Protein AF-A0A847PDY9-F1 (afdb_monomer_lite)

Sequence (82 aa):
MGFKPAYKSTMSDERRKELAREMSIAMKSGNMDLAREIAMKAPMPLPLANVLKQDWGIKRLREAGFNLDDAVAAYGKEWLQD

Secondary structure (DSSP, 8-state):
---PPPPPPSS-HHHHHHHHHHHHHHHHTT-HHHHHHHHHHSPPPHHHHHHHHHHHHHHHHHHTT---HHHHHHH-GGGG--

pLDDT: mean 91.22, std 11.94, range [39.0, 98.19]

Structure (mmCIF, N/CA/C/O backbone):
data_AF-A0A847PDY9-F1
#
_entry.id   AF-A0A847PDY9-F1
#
loop_
_atom_site.group_PDB
_atom_site.id
_atom_site.type_symbol
_atom_site.label_atom_id
_atom_site.label_alt_id
_atom_site.label_comp_id
_atom_site.label_asym_id
_atom_site.label_entity_id
_atom_site.label_seq_id
_atom_site.pdbx_PDB_ins_code
_atom_site.Cartn_x
_atom_site.Cartn_y
_atom_site.Cartn_z
_atom_site.occupancy
_atom_site.B_iso_or_equiv
_atom_site.auth_seq_id
_atom_site.auth_comp_id
_atom_site.auth_asym_id
_atom_site.auth_atom_id
_atom_site.pdbx_PDB_model_num
ATOM 1 N N . MET A 1 1 ? -30.822 15.078 -3.527 1.00 39.00 1 MET A N 1
ATOM 2 C CA . MET A 1 1 ? -29.830 14.053 -3.130 1.00 39.00 1 MET A CA 1
ATOM 3 C C . MET A 1 1 ? -28.491 14.744 -2.957 1.00 39.00 1 MET A C 1
ATOM 5 O O . MET A 1 1 ? -27.987 15.292 -3.926 1.00 39.00 1 MET A O 1
ATOM 9 N N . GLY A 1 2 ? -27.971 14.817 -1.731 1.00 43.38 2 GLY A N 1
ATOM 10 C CA . GLY A 1 2 ? -26.665 15.426 -1.476 1.00 43.38 2 GLY A CA 1
ATOM 11 C C . GLY A 1 2 ? -25.561 14.568 -2.086 1.00 43.38 2 GLY A C 1
ATOM 12 O O . GLY A 1 2 ? -25.459 13.385 -1.766 1.00 43.38 2 GLY A O 1
ATOM 13 N N . PHE A 1 3 ? -24.770 15.148 -2.985 1.00 45.28 3 PHE A N 1
ATOM 14 C CA . PHE A 1 3 ? -23.569 14.517 -3.519 1.00 45.28 3 PHE A CA 1
ATOM 15 C C . PHE A 1 3 ? -22.590 14.343 -2.354 1.00 45.28 3 PHE A C 1
ATOM 17 O O . PHE A 1 3 ? -22.060 15.327 -1.839 1.00 45.28 3 PHE A O 1
ATOM 24 N N . LYS A 1 4 ? -22.390 13.109 -1.879 1.00 55.59 4 LYS A N 1
ATOM 25 C CA . LYS A 1 4 ? -21.270 12.834 -0.977 1.00 55.59 4 LYS A CA 1
ATOM 26 C C . LYS A 1 4 ? -20.007 12.971 -1.828 1.00 55.59 4 LYS A C 1
ATOM 28 O O . LYS A 1 4 ? -19.911 12.254 -2.826 1.00 55.59 4 LYS A O 1
ATOM 33 N N . PRO A 1 5 ? -19.078 13.887 -1.509 1.00 57.53 5 PRO A N 1
ATOM 34 C CA . PRO A 1 5 ? -17.832 13.962 -2.251 1.00 57.53 5 PRO A CA 1
ATOM 35 C C . PRO A 1 5 ? -17.151 12.593 -2.187 1.00 57.53 5 PRO A C 1
ATOM 37 O O . PRO A 1 5 ? -17.130 11.954 -1.131 1.00 57.53 5 PRO A O 1
ATOM 40 N N . ALA A 1 6 ? -16.651 12.122 -3.330 1.00 71.94 6 ALA A N 1
ATOM 41 C CA . ALA A 1 6 ? -15.854 10.906 -3.376 1.00 71.94 6 ALA A CA 1
ATOM 42 C C . ALA A 1 6 ? -14.698 11.033 -2.373 1.00 71.94 6 ALA A C 1
ATOM 44 O O . ALA A 1 6 ? -14.122 12.115 -2.225 1.00 71.94 6 ALA A O 1
ATOM 45 N N . TYR A 1 7 ? -14.391 9.941 -1.669 1.00 79.06 7 TYR A N 1
ATOM 46 C CA . TYR A 1 7 ? -13.295 9.913 -0.708 1.00 79.06 7 TYR A CA 1
ATOM 47 C C . TYR A 1 7 ? -12.008 10.451 -1.355 1.00 79.06 7 TYR A C 1
ATOM 49 O O . TYR A 1 7 ? -11.620 10.020 -2.445 1.00 79.06 7 TYR A O 1
ATOM 57 N N . LYS A 1 8 ? -11.364 11.410 -0.683 1.00 85.81 8 LYS A N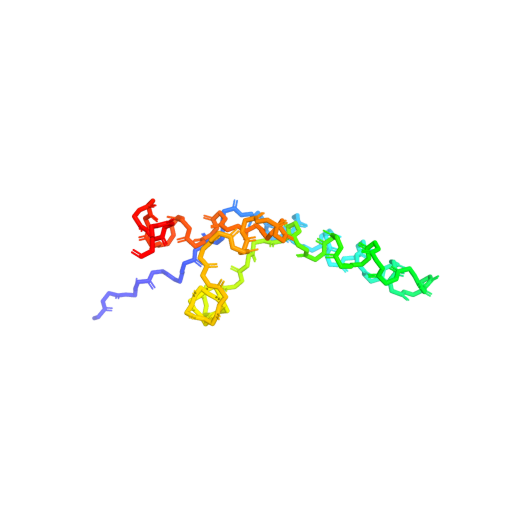 1
ATOM 58 C CA . LYS A 1 8 ? -10.098 11.994 -1.120 1.00 85.81 8 LYS A CA 1
ATOM 59 C C . LYS A 1 8 ? -8.964 11.332 -0.346 1.00 85.81 8 LYS A C 1
ATOM 61 O O . LYS A 1 8 ? -8.943 11.399 0.878 1.00 85.81 8 LYS A O 1
ATOM 66 N N . SER A 1 9 ? -8.045 10.730 -1.096 1.00 90.06 9 SER A N 1
ATOM 67 C CA . SER A 1 9 ? -6.822 10.103 -0.590 1.00 90.06 9 SER A CA 1
ATOM 68 C C . SER A 1 9 ? -6.053 11.036 0.344 1.00 90.06 9 SER A C 1
ATOM 70 O O . SER A 1 9 ? -5.964 12.243 0.099 1.00 90.06 9 SER A O 1
ATOM 72 N N . THR A 1 10 ? -5.464 10.452 1.383 1.00 93.38 10 THR A N 1
ATOM 73 C CA . THR A 1 10 ? -4.532 11.116 2.306 1.00 93.38 10 THR A CA 1
ATOM 74 C C . THR A 1 10 ? -3.262 11.579 1.591 1.00 93.38 10 THR A C 1
ATOM 76 O O . THR A 1 10 ? -2.655 12.580 1.970 1.00 93.38 10 THR A O 1
ATOM 79 N N . MET A 1 11 ? -2.891 10.897 0.504 1.00 94.94 11 MET A N 1
ATOM 80 C CA . MET A 1 11 ? -1.785 11.271 -0.372 1.00 94.94 11 MET A CA 1
ATOM 81 C C . MET A 1 11 ? -2.245 12.175 -1.523 1.00 94.94 11 MET A C 1
ATOM 83 O O . MET A 1 11 ? -3.278 11.920 -2.152 1.00 94.94 11 MET A O 1
ATOM 87 N N . SER A 1 12 ? -1.437 13.191 -1.849 1.00 94.50 12 SER A N 1
ATOM 88 C CA . SER A 1 12 ? -1.687 14.097 -2.975 1.00 94.50 12 SER A CA 1
ATOM 89 C C . SER A 1 12 ? -1.573 13.396 -4.334 1.00 94.50 12 SER A C 1
ATOM 91 O O . SER A 1 12 ? -0.822 12.435 -4.513 1.00 94.50 12 SER A O 1
ATOM 93 N N . ASP A 1 13 ? -2.285 13.916 -5.334 1.00 91.62 13 ASP A N 1
ATOM 94 C CA . ASP A 1 13 ? -2.209 13.413 -6.711 1.00 91.62 13 ASP A CA 1
ATOM 95 C C . ASP A 1 13 ? -0.802 13.534 -7.297 1.00 91.62 13 ASP A C 1
ATOM 97 O O . ASP A 1 13 ? -0.372 12.670 -8.057 1.00 91.62 13 ASP A O 1
ATOM 101 N N . GLU A 1 14 ? -0.079 14.594 -6.938 1.00 95.19 14 GLU A N 1
ATOM 102 C CA . GLU A 1 14 ? 1.301 14.823 -7.364 1.00 95.19 14 GLU A CA 1
ATOM 103 C C . GLU A 1 14 ? 2.223 13.723 -6.849 1.00 95.19 14 GLU A C 1
ATOM 105 O O . GLU A 1 14 ? 2.931 13.106 -7.646 1.00 95.19 14 GLU A O 1
ATOM 110 N N . ARG A 1 15 ? 2.138 13.396 -5.552 1.00 95.56 15 ARG A N 1
ATOM 111 C CA . ARG A 1 15 ? 2.958 12.334 -4.966 1.00 95.56 15 ARG A CA 1
ATOM 112 C C . ARG A 1 15 ? 2.586 10.960 -5.518 1.00 95.56 15 ARG A C 1
ATOM 114 O O . ARG A 1 15 ? 3.471 10.162 -5.813 1.00 95.56 15 ARG A O 1
ATOM 121 N N . ARG A 1 16 ? 1.296 10.688 -5.746 1.00 92.88 16 ARG A N 1
ATOM 122 C CA . ARG A 1 16 ? 0.856 9.439 -6.399 1.00 92.88 16 ARG A CA 1
ATOM 123 C C . ARG A 1 16 ? 1.390 9.318 -7.830 1.00 92.88 16 ARG A C 1
ATOM 125 O O . ARG A 1 16 ? 1.836 8.244 -8.228 1.00 92.88 16 ARG A O 1
ATOM 132 N N . LYS A 1 17 ? 1.388 10.414 -8.599 1.00 95.12 17 LYS A N 1
ATOM 133 C CA . LYS A 1 17 ? 1.969 10.457 -9.954 1.00 95.12 17 LYS A CA 1
ATOM 134 C C . LYS A 1 17 ? 3.480 10.253 -9.932 1.00 95.12 17 LYS A C 1
ATOM 136 O O . LYS A 1 17 ? 4.007 9.597 -10.825 1.00 95.12 17 LYS A O 1
ATOM 141 N N . GLU A 1 18 ? 4.170 10.808 -8.944 1.00 97.25 18 GLU A N 1
ATOM 142 C CA . GLU A 1 18 ? 5.607 10.614 -8.758 1.00 97.25 18 GLU A CA 1
ATOM 143 C C . GLU A 1 18 ? 5.943 9.143 -8.488 1.00 97.25 18 GLU A C 1
ATOM 145 O O . GLU A 1 18 ? 6.714 8.559 -9.247 1.00 97.25 18 GLU A O 1
ATOM 150 N N . LEU A 1 19 ? 5.266 8.505 -7.525 1.00 96.69 19 LEU A N 1
ATOM 151 C CA . LEU A 1 19 ? 5.428 7.072 -7.244 1.00 96.69 19 LEU A CA 1
ATOM 152 C C . LEU A 1 19 ? 5.145 6.208 -8.483 1.00 96.69 19 LEU A C 1
ATOM 154 O O . LEU A 1 19 ? 5.888 5.275 -8.775 1.00 96.69 19 LEU A O 1
ATOM 158 N N . ALA A 1 20 ? 4.115 6.540 -9.269 1.00 95.19 20 ALA A N 1
ATOM 159 C CA . ALA A 1 20 ? 3.818 5.823 -10.510 1.00 95.19 20 ALA A CA 1
ATOM 160 C C . ALA A 1 20 ? 4.946 5.948 -11.555 1.00 95.19 20 ALA A C 1
ATOM 162 O O . ALA A 1 20 ? 5.243 4.983 -12.266 1.00 95.19 20 ALA A O 1
ATOM 163 N N . ARG A 1 21 ? 5.599 7.116 -11.649 1.00 97.44 21 ARG A N 1
ATOM 164 C CA . ARG A 1 21 ? 6.764 7.313 -12.528 1.00 97.44 21 ARG A CA 1
ATOM 165 C C . ARG A 1 21 ? 7.972 6.527 -12.034 1.00 97.44 21 ARG A C 1
ATOM 167 O O . ARG A 1 21 ? 8.576 5.823 -12.838 1.00 97.44 21 ARG A O 1
ATOM 174 N N . GLU A 1 22 ? 8.297 6.614 -10.745 1.00 97.62 22 GLU A N 1
ATOM 175 C CA . GLU A 1 22 ? 9.399 5.863 -10.128 1.00 97.62 22 GLU A CA 1
ATOM 176 C C . GLU A 1 22 ? 9.218 4.353 -10.339 1.00 97.62 22 GLU A C 1
ATOM 178 O O . GLU A 1 22 ? 10.131 3.671 -10.804 1.00 97.62 22 GLU A O 1
ATOM 183 N N . MET A 1 23 ? 8.005 3.843 -10.101 1.00 96.75 23 MET A N 1
ATOM 184 C CA . MET A 1 23 ? 7.650 2.445 -10.345 1.00 96.75 23 MET A CA 1
ATOM 185 C C . MET A 1 23 ? 7.840 2.072 -11.820 1.00 96.75 23 MET A C 1
ATOM 187 O O . MET A 1 23 ? 8.409 1.027 -12.126 1.00 96.75 23 MET A O 1
ATOM 191 N N . SER A 1 24 ? 7.402 2.926 -12.754 1.00 97.44 24 SER A N 1
ATOM 192 C CA . SER A 1 24 ? 7.589 2.685 -14.191 1.00 97.44 24 SER A CA 1
ATOM 193 C C . SER A 1 24 ? 9.065 2.613 -14.581 1.00 97.44 24 SER A C 1
ATOM 195 O O . SER A 1 24 ? 9.438 1.768 -15.393 1.00 97.44 24 SER A O 1
ATOM 197 N N . ILE A 1 25 ? 9.906 3.469 -13.998 1.00 98.19 25 ILE A N 1
ATOM 198 C CA . ILE A 1 25 ? 11.355 3.461 -14.224 1.00 98.19 25 ILE A CA 1
ATOM 199 C C . ILE A 1 25 ? 11.965 2.157 -13.698 1.00 98.19 25 ILE A C 1
ATOM 201 O O . ILE A 1 25 ? 12.703 1.509 -14.436 1.00 98.19 25 ILE A O 1
ATOM 205 N N . ALA A 1 26 ? 11.607 1.740 -12.480 1.00 97.94 26 ALA A N 1
ATOM 206 C CA . ALA A 1 26 ? 12.085 0.492 -11.884 1.00 97.94 26 ALA A CA 1
ATOM 207 C C . ALA A 1 26 ? 11.677 -0.745 -12.706 1.00 97.94 26 ALA A C 1
ATOM 209 O O . ALA A 1 26 ? 12.500 -1.618 -12.969 1.00 97.94 26 ALA A O 1
ATOM 210 N N . MET A 1 27 ? 10.435 -0.794 -13.200 1.00 97.19 27 MET A N 1
ATOM 211 C CA . MET A 1 27 ? 9.993 -1.875 -14.090 1.00 97.19 27 MET A CA 1
ATOM 212 C C . MET A 1 27 ? 10.769 -1.887 -15.411 1.00 97.19 27 MET A C 1
ATOM 214 O O . MET A 1 27 ? 11.186 -2.945 -15.873 1.00 97.19 27 MET A O 1
ATOM 218 N N . LYS A 1 28 ? 10.996 -0.716 -16.022 1.00 97.81 28 LYS A N 1
ATOM 219 C CA . LYS A 1 28 ? 11.749 -0.604 -17.285 1.00 97.81 28 LYS A CA 1
ATOM 220 C C . LYS A 1 28 ? 13.217 -0.999 -17.140 1.00 97.81 28 LYS A C 1
ATOM 222 O O . LYS A 1 28 ? 13.801 -1.459 -18.115 1.00 97.81 28 LYS A O 1
ATOM 227 N N . SER A 1 29 ? 13.804 -0.835 -15.956 1.00 97.38 29 SER A N 1
ATOM 228 C CA . SER A 1 29 ? 15.158 -1.309 -15.654 1.00 97.38 29 SER A CA 1
ATOM 229 C C . SER A 1 29 ? 15.210 -2.778 -15.212 1.00 97.38 29 SER A C 1
ATOM 231 O O . SER A 1 29 ? 16.291 -3.278 -14.916 1.00 97.38 29 SER A O 1
ATOM 233 N N . GLY A 1 30 ? 14.068 -3.477 -15.168 1.00 97.69 30 GLY A N 1
ATOM 234 C CA . GLY A 1 30 ? 13.969 -4.875 -14.742 1.00 97.69 30 GLY A CA 1
ATOM 235 C C . GLY A 1 30 ? 14.023 -5.083 -13.224 1.00 97.69 30 GLY A C 1
ATOM 236 O O . GLY A 1 30 ? 14.031 -6.225 -12.769 1.00 97.69 30 GLY A O 1
ATOM 237 N N . ASN A 1 31 ? 14.037 -4.011 -12.425 1.00 97.69 31 ASN A N 1
ATOM 238 C CA . ASN A 1 31 ? 14.074 -4.092 -10.968 1.00 97.69 31 ASN A CA 1
ATOM 239 C C . ASN A 1 31 ? 12.653 -4.194 -10.389 1.00 97.69 31 ASN A C 1
ATOM 241 O O . ASN A 1 31 ? 12.045 -3.208 -9.960 1.00 97.69 31 ASN A O 1
ATOM 245 N N . MET A 1 32 ? 12.116 -5.414 -10.407 1.00 96.81 32 MET A N 1
ATOM 246 C CA . MET A 1 32 ? 10.748 -5.696 -9.963 1.00 96.81 32 MET A CA 1
ATOM 247 C C . MET A 1 32 ? 10.565 -5.576 -8.446 1.00 96.81 32 MET A C 1
ATOM 249 O O . MET A 1 32 ? 9.481 -5.192 -8.005 1.00 96.81 32 MET A O 1
ATOM 253 N N . ASP A 1 33 ? 11.609 -5.839 -7.658 1.00 96.12 33 ASP A N 1
ATOM 254 C CA . ASP A 1 33 ? 11.563 -5.692 -6.200 1.00 96.12 33 ASP A CA 1
ATOM 255 C C . ASP A 1 33 ? 11.406 -4.220 -5.813 1.00 96.12 33 ASP A C 1
ATOM 257 O O . ASP A 1 33 ? 10.485 -3.862 -5.078 1.00 96.12 33 ASP A O 1
ATOM 261 N N . LEU A 1 34 ? 12.207 -3.337 -6.418 1.00 96.56 34 LEU A N 1
ATOM 262 C CA . LEU A 1 34 ? 12.067 -1.896 -6.226 1.00 96.56 34 LEU A CA 1
ATOM 263 C C . LEU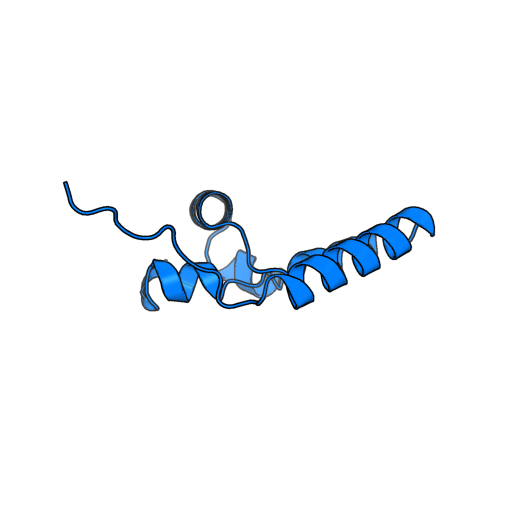 A 1 34 ? 10.699 -1.392 -6.703 1.00 96.56 34 LEU A C 1
ATOM 265 O O . LEU A 1 34 ? 10.064 -0.585 -6.026 1.00 96.56 34 LEU A O 1
ATOM 269 N N . ALA A 1 35 ? 10.211 -1.874 -7.851 1.00 96.81 35 ALA A N 1
ATOM 270 C CA . ALA A 1 35 ? 8.883 -1.508 -8.339 1.00 96.81 35 ALA A CA 1
ATOM 271 C C . ALA A 1 35 ? 7.782 -1.895 -7.334 1.00 96.81 35 ALA A C 1
ATOM 273 O O . ALA A 1 35 ? 6.869 -1.104 -7.085 1.00 96.81 35 ALA A O 1
ATOM 274 N N . ARG A 1 36 ? 7.891 -3.079 -6.719 1.00 94.31 36 ARG A N 1
ATOM 275 C CA . ARG A 1 36 ? 6.972 -3.550 -5.677 1.00 94.31 36 ARG A CA 1
ATOM 276 C C . ARG A 1 36 ? 7.039 -2.675 -4.426 1.00 94.31 36 ARG A C 1
ATOM 278 O O . ARG A 1 36 ? 5.991 -2.269 -3.928 1.00 94.31 36 ARG A O 1
ATOM 285 N N . GLU A 1 37 ? 8.235 -2.353 -3.943 1.00 95.00 37 GLU A N 1
ATOM 286 C CA . GLU A 1 37 ? 8.414 -1.471 -2.783 1.00 95.00 37 GLU A CA 1
ATOM 287 C C . GLU A 1 37 ? 7.824 -0.077 -3.024 1.00 95.00 37 GLU A C 1
ATOM 289 O O . GLU A 1 37 ? 7.164 0.484 -2.151 1.00 95.00 37 GLU A O 1
ATOM 294 N N . ILE A 1 38 ? 8.020 0.487 -4.220 1.00 96.06 38 ILE A N 1
ATOM 295 C CA . ILE A 1 38 ? 7.435 1.779 -4.596 1.00 96.06 38 ILE A CA 1
ATOM 296 C C . ILE A 1 38 ? 5.906 1.688 -4.622 1.00 96.06 38 ILE A C 1
ATOM 298 O O . ILE A 1 38 ? 5.235 2.576 -4.093 1.00 96.06 38 ILE A O 1
ATOM 302 N N . ALA A 1 39 ? 5.348 0.612 -5.183 1.00 93.38 39 ALA A N 1
ATOM 303 C CA . ALA A 1 39 ? 3.903 0.409 -5.229 1.00 93.38 39 ALA A CA 1
ATOM 304 C C . ALA A 1 39 ? 3.280 0.340 -3.824 1.00 93.38 39 ALA A C 1
ATOM 306 O O . ALA A 1 39 ? 2.216 0.911 -3.602 1.00 93.38 39 ALA A O 1
ATOM 307 N N . MET A 1 40 ? 3.96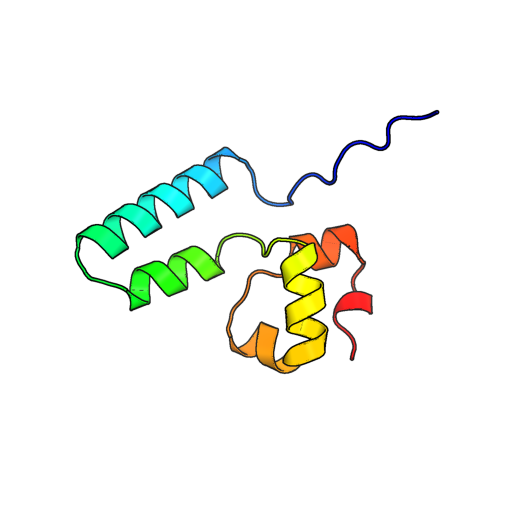2 -0.290 -2.862 1.00 94.75 40 MET A N 1
ATOM 308 C CA . MET A 1 40 ? 3.496 -0.400 -1.472 1.00 94.75 40 MET A CA 1
ATOM 309 C C . MET A 1 40 ? 3.442 0.940 -0.728 1.00 94.75 40 MET A C 1
ATOM 311 O O . MET A 1 40 ? 2.680 1.068 0.230 1.00 94.75 40 MET A O 1
ATOM 315 N N . LYS A 1 41 ? 4.195 1.954 -1.180 1.00 95.50 41 LYS A N 1
ATOM 316 C CA . LYS A 1 41 ? 4.154 3.314 -0.612 1.00 95.50 41 LYS A CA 1
ATOM 317 C C . LYS A 1 41 ? 2.877 4.066 -0.980 1.00 95.50 41 LYS A C 1
ATOM 319 O O . LYS A 1 41 ? 2.473 4.960 -0.234 1.00 95.50 41 LYS A O 1
ATOM 324 N N . ALA A 1 42 ? 2.263 3.756 -2.122 1.00 94.25 42 ALA A N 1
ATOM 325 C CA . ALA A 1 42 ? 1.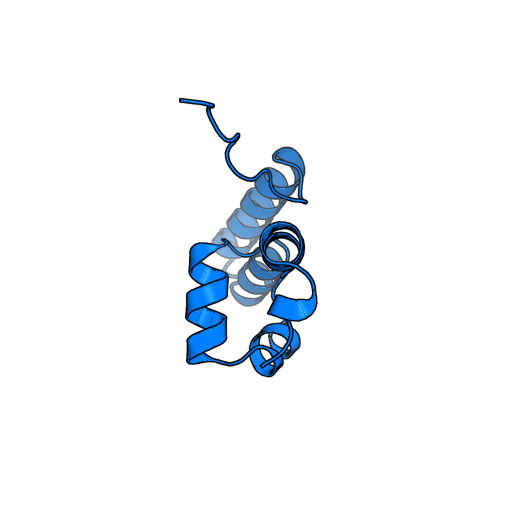006 4.377 -2.524 1.00 94.25 42 ALA A CA 1
ATOM 326 C C . ALA A 1 42 ? -0.139 3.859 -1.635 1.00 94.25 42 ALA A C 1
ATOM 328 O O . ALA A 1 42 ? -0.173 2.657 -1.360 1.00 94.25 42 ALA A O 1
ATOM 329 N N . PRO A 1 43 ? -1.085 4.717 -1.201 1.00 94.44 43 PRO A N 1
ATOM 330 C CA . PRO A 1 43 ? -2.202 4.266 -0.389 1.00 94.44 43 PRO A CA 1
ATOM 331 C C . PRO A 1 43 ? -2.986 3.181 -1.114 1.00 94.44 43 PRO A C 1
ATOM 333 O O . PRO A 1 43 ? -3.331 3.319 -2.295 1.00 94.44 43 PRO A O 1
ATOM 336 N N . MET A 1 44 ? -3.252 2.092 -0.402 1.00 93.81 44 MET A N 1
ATOM 337 C CA . MET A 1 44 ? -3.989 0.974 -0.957 1.00 93.81 44 MET A CA 1
ATOM 338 C C . MET A 1 44 ? -5.403 1.420 -1.356 1.00 93.81 44 MET A C 1
ATOM 340 O O . MET A 1 44 ? -6.103 2.033 -0.545 1.00 93.81 44 MET A O 1
ATOM 344 N N . PRO A 1 45 ? -5.874 1.085 -2.572 1.00 92.06 45 PRO A N 1
ATOM 345 C CA . PRO A 1 45 ? -7.250 1.353 -2.960 1.00 92.06 45 PRO A CA 1
ATOM 346 C C . PRO A 1 45 ? -8.235 0.730 -1.968 1.00 92.06 45 PRO A C 1
ATOM 348 O O . PRO A 1 45 ? -8.131 -0.452 -1.646 1.00 92.06 45 PRO A O 1
ATOM 351 N N . LEU A 1 46 ? -9.230 1.504 -1.536 1.00 93.50 46 LEU A N 1
ATOM 352 C CA . LEU A 1 46 ? -10.192 1.089 -0.511 1.00 93.50 46 LEU A CA 1
ATOM 353 C C . LEU A 1 46 ? -10.867 -0.279 -0.773 1.00 93.50 46 LEU A C 1
ATOM 355 O O . LEU A 1 46 ? -10.912 -1.094 0.151 1.00 93.50 46 LEU A O 1
ATOM 359 N N . PRO A 1 47 ? -11.338 -0.605 -2.000 1.00 93.19 47 PRO A N 1
ATOM 360 C CA . PRO A 1 47 ? -11.910 -1.927 -2.265 1.00 93.19 47 PRO A CA 1
ATOM 361 C C . PRO A 1 47 ? -10.889 -3.056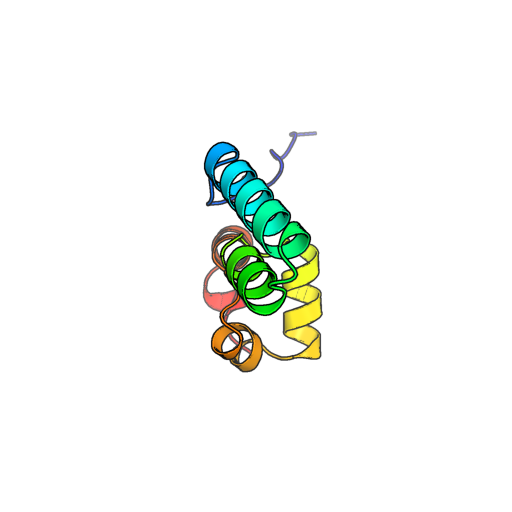 -2.088 1.00 93.19 47 PRO A C 1
ATOM 363 O O . PRO A 1 47 ? -11.219 -4.103 -1.538 1.00 93.19 47 PRO A O 1
ATOM 366 N N . LEU A 1 48 ? -9.642 -2.823 -2.510 1.00 93.00 48 LEU A N 1
ATOM 367 C CA . LEU A 1 48 ? -8.563 -3.797 -2.378 1.00 93.00 48 LEU A CA 1
ATOM 368 C C . LEU A 1 48 ? -8.184 -4.007 -0.908 1.00 93.00 48 LEU A C 1
ATOM 370 O O . LEU A 1 48 ? -7.946 -5.141 -0.507 1.00 93.00 48 LEU A O 1
ATOM 374 N N . ALA A 1 49 ? -8.193 -2.945 -0.098 1.00 94.31 49 ALA A N 1
ATOM 375 C CA . ALA A 1 49 ? -7.918 -3.030 1.333 1.00 94.31 49 ALA A CA 1
ATOM 376 C C . ALA A 1 49 ? -8.893 -3.959 2.059 1.00 94.31 49 ALA A C 1
ATOM 378 O O . ALA A 1 49 ? -8.459 -4.798 2.845 1.00 94.31 49 ALA A O 1
ATOM 379 N N . ASN A 1 50 ? -10.193 -3.871 1.762 1.00 94.00 50 ASN A N 1
ATOM 380 C CA . ASN A 1 50 ? -11.181 -4.762 2.374 1.00 94.00 50 ASN A CA 1
ATOM 381 C C . ASN A 1 50 ? -11.014 -6.218 1.940 1.00 94.00 50 ASN A C 1
ATOM 383 O O . ASN A 1 50 ? -11.036 -7.098 2.796 1.00 94.00 50 ASN A O 1
ATOM 387 N N . VAL A 1 51 ? -10.809 -6.464 0.642 1.00 94.94 51 VAL A N 1
ATOM 388 C CA . VAL A 1 51 ? -10.588 -7.824 0.122 1.00 94.94 51 VAL A CA 1
ATOM 389 C C . VAL A 1 51 ? -9.344 -8.436 0.762 1.00 94.94 51 VAL A C 1
ATOM 391 O O . VAL A 1 51 ? -9.410 -9.506 1.356 1.00 94.94 51 VAL A O 1
ATOM 394 N N . LEU A 1 52 ? -8.219 -7.718 0.746 1.00 94.94 52 LEU A N 1
ATOM 395 C CA . LEU A 1 52 ? -6.982 -8.235 1.321 1.00 94.94 52 LEU A CA 1
ATOM 396 C C . LEU A 1 52 ? -7.053 -8.386 2.841 1.00 94.94 52 LEU A C 1
ATOM 398 O O . LEU A 1 52 ? -6.441 -9.307 3.373 1.00 94.94 52 LEU A O 1
ATOM 402 N N . LYS A 1 53 ? -7.795 -7.532 3.558 1.00 95.00 53 LYS A N 1
ATOM 403 C CA . LYS A 1 53 ? -7.989 -7.720 5.002 1.00 95.00 53 LYS A CA 1
ATOM 404 C C . LYS A 1 53 ? -8.750 -9.019 5.277 1.00 95.00 53 LYS A C 1
ATOM 406 O O . LYS A 1 53 ? -8.357 -9.747 6.180 1.00 95.00 53 LYS A O 1
ATOM 411 N N . GLN A 1 54 ? -9.794 -9.319 4.506 1.00 94.81 54 GLN A N 1
ATOM 412 C CA . GLN A 1 54 ? -10.565 -10.560 4.649 1.00 94.81 54 GLN A CA 1
ATOM 413 C C . GLN A 1 54 ? -9.728 -11.798 4.315 1.00 94.81 54 GLN A C 1
ATOM 415 O O . GLN A 1 54 ? -9.788 -12.787 5.040 1.00 94.81 54 GLN A O 1
ATOM 420 N N . ASP A 1 55 ? -8.916 -11.724 3.261 1.00 95.50 55 ASP A N 1
ATOM 421 C CA . ASP A 1 55 ? -8.134 -12.869 2.799 1.00 95.50 55 ASP A CA 1
ATOM 422 C C . ASP A 1 55 ? -6.889 -13.122 3.662 1.00 95.50 55 ASP A C 1
ATOM 424 O O . ASP A 1 55 ? -6.505 -14.268 3.900 1.00 95.50 55 ASP A O 1
ATOM 428 N N . TRP A 1 56 ? -6.183 -12.060 4.062 1.00 95.06 56 TRP A N 1
ATOM 429 C CA . TRP A 1 56 ? -4.848 -12.153 4.672 1.00 95.06 56 TRP A CA 1
ATOM 430 C C . TRP A 1 56 ? -4.816 -11.758 6.149 1.00 95.06 56 TRP A C 1
ATOM 432 O O . TRP A 1 56 ? -3.840 -12.079 6.833 1.00 95.06 56 TRP A O 1
ATOM 442 N N . GLY A 1 57 ? -5.844 -11.067 6.642 1.00 95.56 57 GLY A N 1
ATOM 443 C CA . GLY A 1 57 ? -5.865 -10.468 7.973 1.00 95.56 57 GLY A CA 1
ATOM 444 C C . GLY A 1 57 ? -5.036 -9.185 8.065 1.00 95.56 57 GLY A C 1
ATOM 445 O O . GLY A 1 57 ? -4.111 -8.936 7.280 1.00 95.56 57 GLY A O 1
ATOM 446 N N . ILE A 1 58 ? -5.336 -8.351 9.065 1.00 95.69 58 ILE A N 1
ATOM 447 C CA . ILE A 1 58 ? -4.668 -7.049 9.197 1.00 95.69 58 ILE A CA 1
ATOM 448 C C . ILE A 1 58 ? -3.181 -7.182 9.540 1.00 95.69 58 ILE A C 1
ATOM 450 O O . ILE A 1 58 ? -2.354 -6.388 9.082 1.00 95.69 58 ILE A O 1
ATOM 454 N N . LYS A 1 59 ? -2.824 -8.210 10.319 1.00 94.81 59 LYS A N 1
ATOM 455 C CA . LYS A 1 59 ? -1.442 -8.477 10.731 1.00 94.81 59 LYS A CA 1
ATOM 456 C C . LYS A 1 59 ? -0.529 -8.639 9.517 1.00 94.81 59 LYS A C 1
ATOM 458 O O . LYS A 1 59 ? 0.484 -7.950 9.412 1.00 94.81 59 LYS A O 1
ATOM 463 N N . ARG A 1 60 ? -0.930 -9.484 8.566 1.00 95.06 60 ARG A N 1
ATOM 464 C CA . ARG A 1 60 ? -0.139 -9.762 7.365 1.00 95.06 60 ARG A CA 1
ATOM 465 C C . ARG A 1 60 ? -0.039 -8.549 6.446 1.00 95.06 60 ARG A C 1
ATOM 467 O O . ARG A 1 60 ? 1.008 -8.340 5.844 1.00 95.06 60 ARG A O 1
ATOM 474 N N . LEU A 1 61 ? -1.089 -7.728 6.354 1.00 94.56 61 LEU A N 1
ATOM 475 C CA . LEU A 1 61 ? -1.039 -6.490 5.570 1.00 94.56 61 LEU A CA 1
ATOM 476 C C . LEU A 1 61 ? 0.007 -5.506 6.107 1.00 94.56 61 LEU A C 1
ATOM 478 O O . LEU A 1 61 ? 0.734 -4.893 5.325 1.00 94.56 61 LEU A O 1
ATOM 482 N N . ARG A 1 62 ? 0.114 -5.388 7.435 1.00 92.81 62 ARG A N 1
ATOM 483 C CA . ARG A 1 62 ? 1.125 -4.545 8.087 1.00 92.81 62 ARG A CA 1
ATOM 484 C C . ARG A 1 62 ? 2.534 -5.093 7.902 1.00 92.81 62 ARG A C 1
ATOM 486 O O . ARG A 1 62 ? 3.432 -4.338 7.553 1.00 92.81 62 ARG A O 1
ATOM 493 N N . GLU A 1 63 ? 2.719 -6.396 8.099 1.00 94.38 63 GLU A N 1
ATOM 494 C CA . GLU A 1 63 ? 4.017 -7.059 7.908 1.00 94.38 63 GLU A CA 1
ATOM 495 C C . GLU A 1 63 ? 4.496 -6.979 6.453 1.00 94.38 63 GLU A C 1
ATOM 497 O O . GLU A 1 63 ? 5.689 -6.843 6.202 1.00 94.38 63 GLU A O 1
ATOM 502 N N . ALA A 1 64 ? 3.570 -6.999 5.491 1.00 92.06 64 ALA A N 1
ATOM 503 C CA . ALA A 1 64 ? 3.871 -6.807 4.076 1.00 92.06 64 ALA A CA 1
ATOM 504 C C . ALA A 1 64 ? 4.204 -5.349 3.701 1.00 92.06 64 ALA A C 1
ATOM 506 O O . ALA A 1 64 ? 4.591 -5.111 2.560 1.00 92.06 64 ALA A O 1
ATOM 507 N N . GLY A 1 65 ? 4.055 -4.386 4.618 1.00 93.56 65 GLY A N 1
ATOM 508 C CA . GLY A 1 65 ? 4.436 -2.988 4.399 1.00 93.56 65 GLY A CA 1
ATOM 509 C C . GLY A 1 65 ? 3.466 -2.182 3.533 1.00 93.56 65 GLY A C 1
ATOM 510 O O . GLY A 1 65 ? 3.859 -1.161 2.973 1.00 93.56 65 GLY A O 1
ATOM 511 N N . PHE A 1 66 ? 2.210 -2.616 3.398 1.00 95.06 66 PHE A N 1
ATOM 512 C CA . PHE A 1 66 ? 1.220 -1.847 2.647 1.00 95.06 66 PHE A CA 1
ATOM 513 C C . PHE A 1 66 ? 0.889 -0.521 3.334 1.00 95.06 66 PHE A C 1
ATOM 515 O O . PHE A 1 66 ? 0.656 -0.476 4.543 1.00 95.06 66 PHE A O 1
ATOM 522 N N . ASN A 1 67 ? 0.775 0.548 2.548 1.00 96.06 67 ASN A N 1
ATOM 523 C CA . ASN A 1 67 ? 0.220 1.803 3.029 1.00 96.06 67 ASN A CA 1
ATOM 524 C C . ASN A 1 67 ? -1.308 1.684 3.210 1.00 96.06 67 ASN A C 1
ATOM 526 O O . ASN A 1 67 ? -2.064 1.604 2.237 1.00 96.06 67 ASN A O 1
ATOM 530 N N . LEU A 1 68 ? -1.748 1.685 4.470 1.00 96.12 68 LEU A N 1
ATOM 531 C CA . LEU A 1 68 ? -3.151 1.558 4.880 1.00 96.12 68 LEU A CA 1
ATOM 532 C C . LEU A 1 68 ? -3.785 2.900 5.287 1.00 96.12 68 LEU A C 1
ATOM 534 O O . LEU A 1 68 ? -4.912 2.902 5.782 1.00 96.12 68 LEU A O 1
ATOM 538 N N . ASP A 1 69 ? -3.097 4.027 5.092 1.00 95.75 69 ASP A N 1
ATOM 539 C CA . ASP A 1 69 ? -3.525 5.342 5.592 1.00 95.75 69 ASP A CA 1
ATOM 540 C C . ASP A 1 69 ? -4.911 5.728 5.072 1.00 95.75 69 ASP A C 1
ATOM 542 O O . ASP A 1 69 ? -5.763 6.195 5.832 1.00 95.75 69 ASP A O 1
ATOM 546 N N . ASP A 1 70 ? -5.175 5.453 3.792 1.00 95.06 70 ASP A N 1
ATOM 547 C CA . ASP A 1 70 ? -6.471 5.738 3.184 1.00 95.06 70 ASP A CA 1
ATOM 548 C C . ASP A 1 70 ? -7.590 4.878 3.779 1.00 95.06 70 ASP A C 1
ATOM 550 O O . ASP A 1 70 ? -8.683 5.377 4.049 1.00 95.06 70 ASP A O 1
ATOM 554 N N . ALA A 1 71 ? -7.313 3.598 4.041 1.00 94.5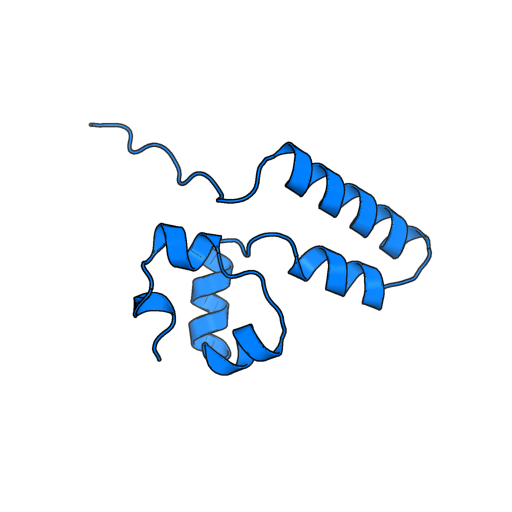0 71 ALA A N 1
ATOM 555 C CA . ALA A 1 71 ? -8.269 2.699 4.676 1.00 94.50 71 ALA A CA 1
ATOM 556 C C . ALA A 1 71 ? -8.599 3.164 6.101 1.00 94.50 71 ALA A C 1
ATOM 558 O O . ALA A 1 71 ? -9.766 3.208 6.473 1.00 94.50 71 ALA A O 1
ATOM 559 N N . VAL A 1 72 ? -7.603 3.602 6.875 1.00 95.00 72 VAL A N 1
ATOM 560 C CA . VAL A 1 72 ? -7.816 4.151 8.225 1.00 95.00 72 VAL A CA 1
ATOM 561 C C . VAL A 1 72 ? -8.594 5.463 8.183 1.00 95.00 72 VAL A C 1
ATOM 563 O O . VAL A 1 72 ? -9.493 5.677 8.993 1.00 95.00 72 VAL A O 1
ATOM 566 N N . ALA A 1 73 ? -8.278 6.347 7.238 1.00 94.31 73 ALA A N 1
ATOM 567 C CA . ALA A 1 73 ? -8.977 7.617 7.087 1.00 94.31 73 ALA A CA 1
ATOM 568 C C . ALA A 1 73 ? -10.432 7.437 6.620 1.00 94.31 73 ALA A C 1
ATOM 570 O O . ALA A 1 73 ? -11.292 8.234 6.991 1.00 94.31 73 ALA A O 1
ATOM 571 N N . ALA A 1 74 ? -10.717 6.408 5.816 1.00 93.81 74 ALA A N 1
ATOM 572 C CA . ALA A 1 74 ? -12.059 6.120 5.318 1.00 93.81 74 ALA A CA 1
ATOM 573 C C . ALA A 1 74 ? -12.913 5.295 6.297 1.00 93.81 74 ALA A C 1
ATOM 575 O O . ALA A 1 74 ? -14.116 5.533 6.398 1.00 93.81 74 ALA A O 1
ATOM 576 N N . TYR A 1 75 ? -12.311 4.320 6.982 1.00 92.25 75 TYR A N 1
ATOM 577 C CA . TYR A 1 75 ? -13.013 3.305 7.778 1.00 92.25 75 TYR A CA 1
ATOM 578 C C . TYR A 1 75 ? -12.799 3.423 9.289 1.00 92.25 75 TYR A C 1
ATOM 580 O O . TYR A 1 75 ? -13.409 2.665 10.034 1.00 92.25 75 TYR A O 1
ATOM 588 N N . GLY A 1 76 ? -11.946 4.343 9.741 1.00 94.44 76 GLY A N 1
ATOM 589 C CA . GLY A 1 76 ? -11.607 4.507 11.151 1.00 94.44 76 GLY A CA 1
ATOM 590 C C . GLY A 1 76 ? -10.453 3.611 11.613 1.00 94.44 76 GLY A C 1
ATOM 591 O O . GLY A 1 76 ? -9.971 2.726 10.904 1.00 94.44 76 GLY A O 1
ATOM 592 N N . LYS A 1 77 ? -9.961 3.861 12.833 1.00 94.56 77 LYS A N 1
ATOM 593 C CA . LYS A 1 77 ? -8.831 3.109 13.420 1.00 94.56 77 LYS A CA 1
ATOM 594 C C . LYS A 1 77 ? -9.230 1.688 13.816 1.00 94.56 77 LYS A C 1
ATOM 596 O O . LYS A 1 77 ? -8.386 0.795 13.814 1.00 94.56 77 LYS A O 1
ATOM 601 N N . GLU A 1 78 ? -10.502 1.486 14.132 1.00 94.06 78 GLU A N 1
ATOM 602 C CA . GLU A 1 78 ? -11.141 0.200 14.398 1.00 94.06 78 GLU A CA 1
ATOM 603 C C . GLU A 1 78 ? -11.037 -0.756 13.210 1.00 94.06 78 GLU A C 1
ATOM 605 O O . GLU A 1 78 ? -10.958 -1.964 13.401 1.00 94.06 78 GLU A O 1
ATOM 610 N N . TRP A 1 79 ? -10.923 -0.236 11.984 1.00 94.69 79 TRP A N 1
ATOM 611 C CA . TRP A 1 79 ? -10.724 -1.068 10.801 1.00 94.69 79 TRP A CA 1
ATOM 612 C C . TRP A 1 79 ? -9.429 -1.889 10.867 1.00 94.69 79 TRP A C 1
ATOM 614 O O . TRP A 1 79 ? -9.345 -2.955 10.259 1.00 94.69 79 TRP A O 1
ATOM 624 N N . LEU A 1 80 ? -8.441 -1.433 11.643 1.00 92.88 80 LEU A N 1
ATOM 625 C CA . LEU A 1 80 ? -7.187 -2.145 11.866 1.00 92.88 80 LEU A CA 1
ATOM 626 C C . LEU A 1 80 ? -7.276 -3.271 12.914 1.00 92.88 80 LEU A C 1
ATOM 628 O O . LEU A 1 80 ? -6.248 -3.861 13.250 1.00 92.88 80 LEU A O 1
ATOM 632 N N . GLN A 1 81 ? -8.450 -3.513 13.487 1.00 90.44 81 GLN A N 1
ATOM 633 C CA . GLN A 1 81 ? -8.709 -4.640 14.384 1.00 90.44 81 GLN A CA 1
ATOM 634 C C . GLN A 1 81 ? -9.169 -5.848 13.557 1.00 90.44 81 GLN A C 1
ATOM 636 O O . GLN A 1 81 ? -9.711 -5.658 12.466 1.00 90.44 81 GLN A O 1
ATOM 641 N N . ASP A 1 82 ? -8.916 -7.065 14.038 1.00 71.56 82 ASP A N 1
ATOM 642 C CA . ASP A 1 82 ? -9.412 -8.298 13.403 1.00 71.56 82 ASP A CA 1
ATOM 643 C C . ASP A 1 82 ? -10.919 -8.479 13.630 1.00 71.56 82 ASP A C 1
ATOM 645 O O . ASP A 1 82 ? -11.374 -8.280 14.781 1.00 71.56 82 ASP A O 1
#

Foldseek 3Di:
DDPDPDQDDPDDPVVVVVLVVQLVVCVVVVNNVSSLVSVQPPADDQVVLVVCCVVPNLVVNVVSNHHPVSVCVVPNPCSSPD

Radius of gyration: 14.39 Å; chains: 1; bounding box: 45×28×32 Å